Protein AF-A0A438JKM9-F1 (afdb_monomer_lite)

Radius of gyration: 29.22 Å; chains: 1; bounding box: 62×33×64 Å

pLDDT: mean 72.66, std 13.09, range [43.38, 95.38]

Organism: Vitis vinifera (NCBI:txid29760)

Sequence (78 aa):
MERYLKKDFDVQSKHSSEAALRRWRSAVTIVKNRRRRFRDVANLHMRSEAEKKKLKIQETTLKAETRLPWALCLRCGR

InterPro domains:
  IPR024750 Calcium-transporting P-type ATPase, N-terminal autoinhibitory domain [PF12515] (5-49)

Secondary structure (DSSP, 8-state):
-HHHHHHH-----SS--HHHHHHHHHHHHS-S-HHHHTTTTTTHHHHHHHHHHHHHHHHHHHHHHHH-TTT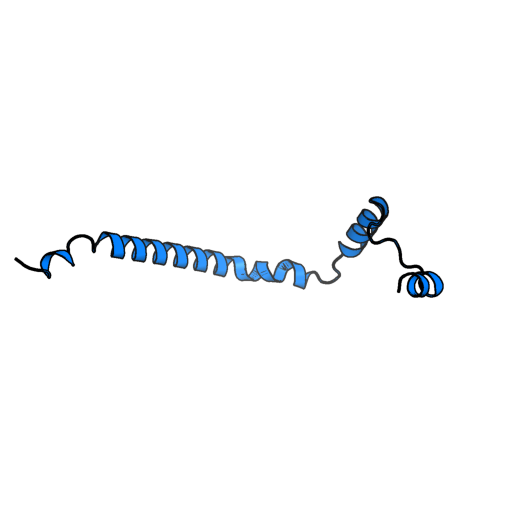TGGGS--

Structure (mmCIF, N/CA/C/O backbone):
data_AF-A0A438JKM9-F1
#
_entry.id   AF-A0A438JKM9-F1
#
loop_
_atom_site.group_PDB
_atom_site.id
_atom_site.type_symbol
_atom_site.label_atom_id
_atom_site.label_alt_id
_atom_site.label_comp_id
_atom_site.label_asym_id
_atom_site.label_entity_id
_atom_site.label_seq_id
_atom_site.pdbx_PDB_ins_code
_atom_site.Cartn_x
_atom_site.Cartn_y
_atom_site.Cartn_z
_atom_site.occupancy
_atom_site.B_iso_or_equiv
_atom_site.auth_seq_id
_atom_site.auth_comp_id
_atom_site.auth_asym_id
_atom_site.auth_atom_id
_atom_site.pdbx_PDB_model_num
ATOM 1 N N . MET A 1 1 ? 9.982 22.408 -27.813 1.00 61.91 1 MET A N 1
ATOM 2 C CA . MET A 1 1 ? 10.518 21.317 -26.971 1.00 61.91 1 MET A CA 1
ATOM 3 C C . MET A 1 1 ? 10.677 20.007 -27.746 1.00 61.91 1 MET A C 1
ATOM 5 O O . MET A 1 1 ? 11.761 19.446 -27.736 1.00 61.91 1 MET A O 1
ATOM 9 N N . GLU A 1 2 ? 9.656 19.540 -28.474 1.00 65.25 2 GLU A N 1
ATOM 10 C CA . GLU A 1 2 ? 9.671 18.220 -29.145 1.00 65.25 2 GLU A CA 1
ATOM 11 C C . GLU A 1 2 ? 10.806 17.998 -30.162 1.00 65.25 2 GLU A C 1
ATOM 13 O O . GLU A 1 2 ? 11.320 16.887 -30.265 1.00 65.25 2 GLU A O 1
ATOM 18 N N . ARG A 1 3 ? 11.237 19.040 -30.889 1.00 70.88 3 ARG A N 1
ATOM 19 C CA . ARG A 1 3 ? 12.335 18.935 -31.873 1.00 70.88 3 ARG A CA 1
ATOM 20 C C . ARG A 1 3 ? 13.707 18.662 -31.245 1.00 70.88 3 ARG A C 1
ATOM 22 O O . ARG A 1 3 ? 14.524 18.011 -31.877 1.00 70.88 3 ARG A O 1
ATOM 29 N N . TYR A 1 4 ? 13.946 19.160 -30.032 1.00 73.44 4 TYR A N 1
ATOM 30 C CA . TYR A 1 4 ? 15.198 18.948 -29.294 1.00 73.44 4 TYR A CA 1
ATOM 31 C C . TYR A 1 4 ? 15.276 17.505 -28.782 1.00 73.44 4 TYR A C 1
ATOM 33 O O . TYR A 1 4 ? 16.234 16.790 -29.048 1.00 73.44 4 TYR A O 1
ATOM 41 N N . LEU A 1 5 ? 14.185 17.036 -28.170 1.00 69.25 5 LEU A N 1
ATOM 42 C CA . LEU A 1 5 ? 14.064 15.667 -27.669 1.00 69.25 5 LEU A CA 1
ATOM 43 C C . LEU A 1 5 ? 14.242 14.617 -28.773 1.00 69.25 5 LEU A C 1
ATOM 45 O O . LEU A 1 5 ? 14.950 13.652 -28.549 1.00 69.25 5 LEU A O 1
ATOM 49 N N . LYS A 1 6 ? 13.661 14.816 -29.966 1.00 69.81 6 LYS A N 1
ATOM 50 C CA . LYS A 1 6 ? 13.788 13.868 -31.093 1.00 69.81 6 LYS A CA 1
ATOM 51 C C . LYS A 1 6 ? 15.170 13.832 -31.752 1.00 69.81 6 LYS A C 1
ATOM 53 O O . LYS A 1 6 ? 15.463 12.863 -32.442 1.00 69.81 6 LYS A O 1
ATOM 58 N N . LYS A 1 7 ? 15.964 14.901 -31.633 1.00 74.19 7 LYS A N 1
ATOM 59 C CA . LYS A 1 7 ? 17.257 15.014 -32.323 1.00 74.19 7 LYS A CA 1
ATOM 60 C C . LYS A 1 7 ? 18.383 14.362 -31.526 1.00 74.19 7 LYS A C 1
ATOM 62 O O . LYS A 1 7 ? 19.228 13.704 -32.120 1.00 74.19 7 LYS A O 1
ATOM 67 N N . ASP A 1 8 ? 18.340 14.512 -30.204 1.00 79.19 8 ASP A N 1
ATOM 68 C CA . ASP A 1 8 ? 19.419 14.070 -29.317 1.00 79.19 8 ASP A CA 1
ATOM 69 C C . ASP A 1 8 ? 19.064 12.791 -28.532 1.00 79.19 8 ASP A C 1
ATOM 71 O O . ASP A 1 8 ? 19.954 12.125 -28.007 1.00 79.19 8 ASP A O 1
ATOM 75 N N . PHE A 1 9 ? 17.779 12.408 -28.470 1.00 73.44 9 PHE A N 1
ATOM 76 C CA . PHE A 1 9 ? 17.314 11.241 -27.719 1.00 73.44 9 PHE A CA 1
ATOM 77 C C . PHE A 1 9 ? 16.330 10.387 -28.536 1.00 73.44 9 PHE A C 1
ATOM 79 O O . PHE A 1 9 ? 15.312 10.875 -29.028 1.00 73.44 9 PHE A O 1
ATOM 86 N N . ASP A 1 10 ? 16.574 9.076 -28.617 1.00 69.00 10 ASP A N 1
ATOM 87 C CA . ASP A 1 10 ? 15.593 8.113 -29.141 1.00 69.00 10 ASP A CA 1
ATOM 88 C C . ASP A 1 10 ? 14.501 7.843 -28.088 1.00 69.00 10 ASP A C 1
ATOM 90 O O . ASP A 1 10 ? 14.463 6.813 -27.410 1.00 69.00 10 ASP A O 1
ATOM 94 N N . VAL A 1 11 ? 13.642 8.842 -27.865 1.00 68.19 11 VAL A N 1
ATOM 95 C CA . VAL A 1 11 ? 12.544 8.748 -26.898 1.00 68.19 11 VAL A CA 1
ATOM 96 C C . VAL A 1 11 ? 11.370 8.031 -27.550 1.00 68.19 11 VAL A C 1
ATOM 98 O O . VAL A 1 11 ? 10.650 8.590 -28.379 1.00 68.19 11 VAL A O 1
ATOM 101 N N . GLN A 1 12 ? 11.148 6.787 -27.129 1.00 64.69 12 GLN A N 1
ATOM 102 C CA . GLN A 1 12 ? 9.982 6.002 -27.525 1.00 64.69 12 GLN A CA 1
ATOM 103 C C . GLN A 1 12 ? 8.678 6.741 -27.181 1.00 64.69 12 GLN A C 1
ATOM 105 O O . GLN A 1 12 ? 8.571 7.407 -26.149 1.00 64.69 12 GLN A O 1
ATOM 110 N N . SER A 1 13 ? 7.674 6.621 -28.056 1.00 69.25 13 SER A N 1
ATOM 111 C CA . SER A 1 13 ? 6.390 7.310 -27.884 1.00 69.25 13 SER A CA 1
ATOM 112 C C . SER A 1 13 ? 5.733 6.989 -26.530 1.00 69.25 13 SER A C 1
ATOM 114 O O . SER A 1 13 ? 5.863 5.883 -26.002 1.00 69.25 13 SER A O 1
ATOM 116 N N . LYS A 1 14 ? 4.990 7.959 -25.976 1.00 68.19 14 LYS A N 1
ATOM 117 C CA . LYS A 1 14 ? 4.341 7.865 -24.652 1.00 68.19 14 LYS A CA 1
ATOM 118 C C . LYS A 1 14 ? 3.419 6.641 -24.511 1.00 68.19 14 LYS A C 1
ATOM 120 O O . LYS A 1 14 ? 3.222 6.147 -23.403 1.00 68.19 14 LYS A O 1
ATOM 125 N N . HIS A 1 15 ? 2.888 6.138 -25.625 1.00 69.38 15 HIS A N 1
ATOM 126 C CA . HIS A 1 15 ? 2.064 4.935 -25.702 1.00 69.38 15 HIS A CA 1
ATOM 127 C C . HIS A 1 15 ? 2.831 3.831 -26.432 1.00 69.38 15 HIS A C 1
ATOM 129 O O . HIS A 1 15 ? 2.689 3.629 -27.634 1.00 69.38 15 HIS A O 1
ATOM 135 N N . SER A 1 16 ? 3.682 3.129 -25.685 1.00 70.88 16 SER A N 1
ATOM 136 C CA . SER A 1 16 ? 4.427 1.984 -26.206 1.00 70.88 16 SER A CA 1
ATOM 137 C C . SER A 1 16 ? 3.483 0.855 -26.639 1.00 70.88 16 SER A C 1
ATOM 139 O O . SER A 1 16 ? 2.404 0.686 -26.065 1.00 70.88 16 SER A O 1
ATOM 141 N N . SER A 1 17 ? 3.895 0.064 -27.633 1.00 84.00 17 SER A N 1
ATOM 142 C CA . SER A 1 17 ? 3.118 -1.087 -28.096 1.00 84.00 17 SER A CA 1
ATOM 143 C C . SER A 1 17 ? 2.876 -2.084 -26.959 1.00 84.00 17 SER A C 1
ATOM 145 O O . SER A 1 17 ? 3.674 -2.211 -26.024 1.00 84.00 17 SER A O 1
ATOM 147 N N . GLU A 1 18 ? 1.780 -2.839 -27.035 1.00 84.88 18 GLU A N 1
ATOM 148 C CA . GLU A 1 18 ? 1.423 -3.794 -25.980 1.00 84.88 18 GLU A CA 1
ATOM 149 C C . GLU A 1 18 ? 2.549 -4.813 -25.716 1.00 84.88 18 GLU A C 1
ATOM 151 O O . GLU A 1 18 ? 2.835 -5.161 -24.569 1.00 84.88 18 GLU A O 1
ATOM 156 N N . ALA A 1 19 ? 3.255 -5.234 -26.769 1.00 85.81 19 ALA A N 1
ATOM 157 C CA . ALA A 1 19 ? 4.399 -6.135 -26.675 1.00 85.81 19 ALA A CA 1
ATOM 158 C C . ALA A 1 19 ? 5.557 -5.535 -25.859 1.00 85.81 19 ALA A C 1
ATOM 160 O O . ALA A 1 19 ? 6.147 -6.220 -25.020 1.00 85.81 19 ALA A O 1
ATOM 161 N N . ALA A 1 20 ? 5.865 -4.253 -26.059 1.00 84.56 20 ALA A N 1
ATOM 162 C CA . ALA A 1 20 ? 6.889 -3.561 -25.289 1.00 84.56 20 ALA A CA 1
ATOM 163 C C . ALA A 1 20 ? 6.471 -3.411 -23.817 1.00 84.56 20 ALA A C 1
ATOM 165 O O . ALA A 1 20 ? 7.270 -3.697 -22.924 1.00 84.56 20 ALA A O 1
ATOM 166 N N . LEU A 1 21 ? 5.202 -3.094 -23.545 1.00 84.38 21 LEU A N 1
ATOM 167 C CA . LEU A 1 21 ? 4.662 -3.066 -22.181 1.00 84.38 21 LEU A CA 1
ATOM 168 C C . LEU A 1 21 ? 4.739 -4.438 -21.493 1.00 84.38 21 LEU A C 1
ATOM 170 O O . LEU A 1 21 ? 5.126 -4.520 -20.327 1.00 84.38 21 LEU A O 1
ATOM 174 N N . ARG A 1 22 ? 4.410 -5.530 -22.197 1.00 86.19 22 ARG A N 1
ATOM 175 C CA . ARG A 1 22 ? 4.523 -6.903 -21.667 1.00 86.19 22 ARG A CA 1
ATOM 176 C C . ARG A 1 22 ? 5.973 -7.270 -21.336 1.00 86.19 22 ARG A C 1
ATOM 178 O O . ARG A 1 22 ? 6.218 -7.847 -20.275 1.00 86.19 22 ARG A O 1
ATOM 185 N N . ARG A 1 23 ? 6.936 -6.897 -22.188 1.00 85.38 23 ARG A N 1
ATOM 186 C CA . ARG A 1 23 ? 8.378 -7.088 -21.935 1.00 85.38 23 ARG A CA 1
ATOM 187 C C . ARG A 1 23 ? 8.839 -6.314 -20.702 1.00 85.38 23 ARG A C 1
ATOM 189 O O . ARG A 1 23 ? 9.463 -6.901 -19.824 1.00 85.38 23 ARG A O 1
ATOM 196 N N . TRP A 1 24 ? 8.460 -5.041 -20.593 1.00 81.62 24 TRP A N 1
ATOM 197 C CA . TRP A 1 24 ? 8.761 -4.206 -19.427 1.00 81.62 24 TRP A CA 1
ATOM 198 C C . TRP A 1 24 ? 8.190 -4.786 -18.136 1.00 81.62 24 TRP A C 1
ATOM 200 O O . TRP A 1 24 ? 8.912 -4.921 -17.150 1.00 81.62 24 TRP A O 1
ATOM 210 N N . ARG A 1 25 ? 6.916 -5.196 -18.143 1.00 83.94 25 ARG A N 1
ATOM 211 C CA . ARG A 1 25 ? 6.298 -5.856 -16.987 1.00 83.94 25 ARG A CA 1
ATOM 212 C C . ARG A 1 25 ? 7.057 -7.121 -16.618 1.00 83.94 25 ARG A C 1
ATOM 214 O O . ARG A 1 25 ? 7.417 -7.267 -15.459 1.00 83.94 25 ARG A O 1
ATOM 221 N N . SER A 1 26 ? 7.370 -7.982 -17.581 1.00 79.44 26 SER A N 1
ATOM 222 C CA . SER A 1 26 ? 8.114 -9.227 -17.337 1.00 79.44 26 SER A CA 1
ATOM 223 C C . SER A 1 26 ? 9.505 -8.963 -16.743 1.00 79.44 26 SER A C 1
ATOM 225 O O . SER A 1 26 ? 9.888 -9.609 -15.770 1.00 79.44 26 SER A O 1
ATOM 227 N N . ALA A 1 27 ? 10.218 -7.951 -17.247 1.00 78.19 27 ALA A N 1
ATOM 228 C CA . ALA A 1 27 ? 11.530 -7.545 -16.744 1.00 78.19 27 ALA A CA 1
ATOM 229 C C . ALA A 1 27 ? 11.475 -6.974 -15.313 1.00 78.19 27 ALA A C 1
ATOM 231 O O . ALA A 1 27 ? 12.318 -7.297 -14.480 1.00 78.19 27 ALA A O 1
ATOM 232 N N . VAL A 1 28 ? 10.457 -6.167 -14.996 1.00 70.94 28 VAL A N 1
ATOM 233 C CA . VAL A 1 28 ? 10.265 -5.562 -13.662 1.00 70.94 28 VAL A CA 1
ATOM 234 C C . VAL A 1 28 ? 9.610 -6.541 -12.669 1.00 70.94 28 VAL A C 1
ATOM 236 O O . VAL A 1 28 ? 9.690 -6.353 -11.453 1.00 70.94 28 VAL A O 1
ATOM 239 N N . THR A 1 29 ? 9.007 -7.632 -13.157 1.00 64.12 29 THR A N 1
ATOM 240 C CA . THR A 1 29 ? 8.365 -8.663 -12.321 1.00 64.12 29 THR A CA 1
ATOM 241 C C . THR A 1 29 ? 9.380 -9.415 -11.463 1.00 64.12 29 THR A C 1
ATOM 243 O O . THR A 1 29 ? 9.027 -9.877 -10.379 1.00 64.12 29 THR A O 1
ATOM 246 N N . ILE A 1 30 ? 10.652 -9.506 -11.860 1.00 64.12 30 ILE A N 1
ATOM 247 C CA . ILE A 1 30 ? 11.702 -10.090 -11.015 1.00 64.12 30 ILE A CA 1
ATOM 248 C C . ILE A 1 30 ? 12.228 -9.005 -10.065 1.00 64.12 30 ILE A C 1
ATOM 250 O O . ILE A 1 30 ? 13.277 -8.395 -10.261 1.00 64.12 30 ILE A O 1
ATOM 254 N N . VAL A 1 31 ? 11.476 -8.742 -8.996 1.00 62.03 31 VAL A N 1
ATOM 255 C CA . VAL A 1 31 ? 11.931 -7.865 -7.911 1.00 62.03 31 VAL A CA 1
ATOM 256 C C . VAL A 1 31 ? 13.091 -8.572 -7.204 1.00 62.03 31 VAL A C 1
ATOM 258 O O . VAL A 1 31 ? 12.858 -9.478 -6.407 1.00 62.03 31 VAL A O 1
ATOM 261 N N . LYS A 1 32 ? 14.336 -8.130 -7.449 1.00 63.62 32 LYS A N 1
ATOM 262 C CA . LYS A 1 32 ? 15.573 -8.627 -6.795 1.00 63.62 32 LYS A CA 1
ATOM 263 C C . LYS A 1 32 ? 15.541 -8.581 -5.254 1.00 63.62 32 LYS A C 1
ATOM 265 O O . LYS A 1 32 ? 16.445 -9.083 -4.600 1.00 63.62 32 LYS A O 1
ATOM 270 N N . ASN A 1 33 ? 14.505 -7.998 -4.648 1.00 58.31 33 ASN A N 1
ATOM 271 C CA . ASN A 1 33 ? 14.364 -7.818 -3.208 1.00 58.31 33 ASN A CA 1
ATOM 272 C C . ASN A 1 33 ? 13.098 -8.505 -2.658 1.00 58.31 33 ASN A C 1
ATOM 274 O O . ASN A 1 33 ? 12.044 -7.884 -2.494 1.00 58.31 33 ASN A O 1
ATOM 278 N N . ARG A 1 34 ? 13.220 -9.795 -2.321 1.00 62.94 34 ARG A N 1
ATOM 279 C CA . ARG A 1 34 ? 12.144 -10.609 -1.722 1.00 62.94 34 ARG A CA 1
ATOM 280 C C . ARG A 1 34 ? 11.642 -10.048 -0.380 1.00 62.94 34 ARG A C 1
ATOM 282 O O . ARG A 1 34 ? 10.450 -10.142 -0.102 1.00 62.94 34 ARG A O 1
ATOM 289 N N . ARG A 1 35 ? 12.505 -9.394 0.418 1.00 61.78 35 ARG A N 1
ATOM 290 C CA . ARG A 1 35 ? 12.137 -8.777 1.715 1.00 61.78 35 ARG A CA 1
ATOM 291 C C . ARG A 1 35 ? 11.183 -7.587 1.556 1.00 61.78 35 ARG A C 1
ATOM 293 O O . ARG A 1 35 ? 10.357 -7.366 2.433 1.00 61.78 35 ARG A O 1
ATOM 300 N N . ARG A 1 36 ? 11.230 -6.850 0.436 1.00 68.75 36 ARG A N 1
ATOM 301 C CA . ARG A 1 36 ? 10.276 -5.752 0.170 1.00 68.75 36 ARG A CA 1
ATOM 302 C C . ARG A 1 36 ? 8.864 -6.226 -0.183 1.00 68.75 36 ARG A C 1
ATOM 304 O O . ARG A 1 36 ? 7.937 -5.455 0.031 1.00 68.75 36 ARG A O 1
ATOM 311 N N . ARG A 1 37 ? 8.682 -7.454 -0.688 1.00 67.75 37 ARG A N 1
ATOM 312 C CA . ARG A 1 37 ? 7.351 -7.993 -1.044 1.00 67.75 37 ARG A CA 1
ATOM 313 C C . ARG A 1 37 ? 6.505 -8.358 0.169 1.00 67.75 37 ARG A C 1
ATOM 315 O O . ARG A 1 37 ? 5.291 -8.239 0.122 1.00 67.75 37 ARG A O 1
ATOM 322 N N . PHE A 1 38 ? 7.152 -8.775 1.251 1.00 61.34 38 PHE A N 1
ATOM 323 C CA . PHE A 1 38 ? 6.477 -9.276 2.446 1.00 61.34 38 PHE A CA 1
ATOM 324 C C . PHE A 1 38 ? 6.553 -8.308 3.629 1.00 61.34 38 PHE A C 1
ATOM 326 O O . PHE A 1 38 ? 6.383 -8.719 4.773 1.00 61.34 38 PHE A O 1
ATOM 333 N N . ARG A 1 39 ? 6.796 -7.015 3.369 1.00 66.69 39 ARG A N 1
ATOM 334 C CA . ARG A 1 39 ? 6.907 -5.993 4.423 1.00 66.69 39 ARG A CA 1
ATOM 335 C C . ARG A 1 39 ? 5.631 -5.895 5.272 1.00 66.69 39 ARG A C 1
ATOM 337 O O . ARG A 1 39 ? 5.717 -5.669 6.472 1.00 66.69 39 ARG A O 1
ATOM 344 N N . ASP A 1 40 ? 4.486 -6.175 4.655 1.00 62.75 40 ASP A N 1
ATOM 345 C CA . ASP A 1 40 ? 3.168 -6.156 5.292 1.00 62.75 40 ASP A CA 1
ATOM 346 C C . ASP A 1 40 ? 2.720 -7.516 5.851 1.00 62.75 40 ASP A C 1
ATOM 348 O O . ASP A 1 40 ? 1.724 -7.576 6.570 1.00 62.75 40 ASP A O 1
ATOM 352 N N . VAL A 1 41 ? 3.441 -8.608 5.567 1.00 66.94 41 VAL A N 1
ATOM 353 C CA . VAL A 1 41 ? 3.056 -9.951 6.044 1.00 66.94 41 VAL A CA 1
ATOM 354 C C . VAL A 1 41 ? 3.372 -10.137 7.525 1.00 66.94 41 VAL A C 1
ATOM 356 O O . VAL A 1 41 ? 2.607 -10.779 8.238 1.00 66.94 41 VAL A O 1
ATOM 359 N N . ALA A 1 42 ? 4.441 -9.511 8.023 1.00 65.75 42 ALA A N 1
ATOM 360 C CA . ALA A 1 42 ? 4.795 -9.565 9.443 1.00 65.75 42 ALA A CA 1
ATOM 361 C C . ALA A 1 42 ? 3.706 -8.968 10.360 1.00 65.75 42 ALA A C 1
ATOM 363 O O . ALA A 1 42 ? 3.589 -9.362 11.515 1.00 65.75 42 ALA A O 1
ATOM 364 N N . ASN A 1 43 ? 2.876 -8.058 9.840 1.00 75.25 43 ASN A N 1
ATOM 365 C CA . ASN A 1 43 ? 1.915 -7.287 10.631 1.00 75.25 43 ASN A CA 1
ATOM 366 C C . ASN A 1 43 ? 0.452 -7.725 10.434 1.00 75.25 43 ASN A C 1
ATOM 368 O O . ASN A 1 43 ? -0.458 -7.005 10.847 1.00 75.25 43 ASN A O 1
ATOM 372 N N . LEU A 1 44 ? 0.195 -8.889 9.824 1.00 79.94 44 LEU A N 1
ATOM 373 C CA . LEU A 1 44 ? -1.174 -9.377 9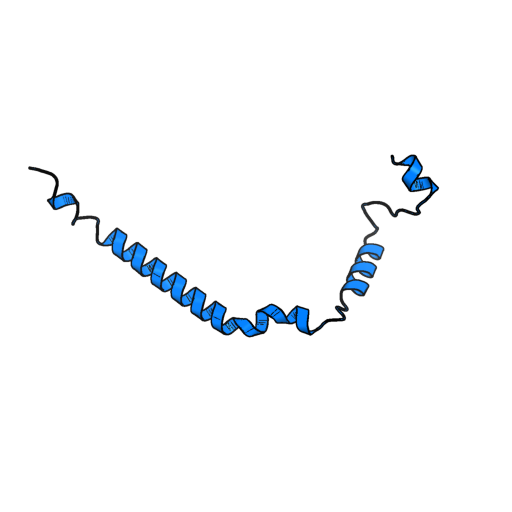.584 1.00 79.94 44 LEU A CA 1
ATOM 374 C C . LEU A 1 44 ? -1.959 -9.575 10.886 1.00 79.94 44 LEU A C 1
ATOM 376 O O . LEU A 1 44 ? -3.109 -9.151 10.988 1.00 79.94 44 LEU A O 1
ATOM 380 N N . HIS A 1 45 ? -1.314 -10.147 11.905 1.00 85.38 45 HIS A N 1
ATOM 381 C CA . HIS A 1 45 ? -1.937 -10.345 13.211 1.00 85.38 45 HIS A CA 1
ATOM 382 C C . HIS A 1 45 ? -2.327 -9.007 13.859 1.00 85.38 45 HIS A C 1
ATOM 384 O O . HIS A 1 45 ? -3.468 -8.823 14.279 1.00 85.38 45 HIS A O 1
ATOM 390 N N . MET A 1 46 ? -1.419 -8.025 13.842 1.00 88.06 46 MET A N 1
ATOM 391 C CA . MET A 1 46 ? -1.676 -6.689 14.390 1.00 88.06 46 MET A CA 1
ATOM 392 C C . MET A 1 46 ? -2.793 -5.947 13.645 1.00 88.06 46 MET A C 1
ATOM 394 O O . MET A 1 46 ? -3.568 -5.230 14.274 1.00 88.06 46 MET A O 1
ATOM 398 N N . ARG A 1 47 ? -2.902 -6.126 12.321 1.00 87.19 47 ARG A N 1
ATOM 399 C CA . ARG A 1 47 ? -3.993 -5.552 11.516 1.00 87.19 47 ARG A CA 1
ATOM 400 C C . ARG A 1 47 ? -5.351 -6.137 11.899 1.00 87.19 47 ARG A C 1
ATOM 402 O O . ARG A 1 47 ? -6.265 -5.366 12.169 1.00 87.19 47 ARG A O 1
ATOM 409 N N . SER A 1 48 ? -5.448 -7.462 12.012 1.00 90.88 48 SER A N 1
ATOM 410 C CA . SER A 1 48 ? -6.668 -8.143 12.473 1.00 90.88 48 SER A CA 1
ATOM 411 C C . SER A 1 48 ? -7.099 -7.647 13.858 1.00 90.88 48 SER A C 1
ATOM 413 O O . SER A 1 48 ? -8.258 -7.301 14.076 1.00 90.88 48 SER A O 1
ATOM 415 N N . GLU A 1 49 ? -6.163 -7.554 14.805 1.00 93.94 49 GLU A N 1
ATOM 416 C CA . GLU A 1 49 ? -6.470 -7.052 16.150 1.00 93.94 49 GLU A CA 1
ATOM 417 C C . GLU A 1 49 ? -6.886 -5.571 16.148 1.00 93.94 49 GLU A C 1
ATOM 419 O O . GLU A 1 49 ? -7.785 -5.170 16.891 1.00 93.94 49 GLU A O 1
ATOM 424 N N . ALA A 1 50 ? -6.282 -4.742 15.293 1.00 94.06 50 ALA A N 1
ATOM 425 C CA . ALA A 1 50 ? -6.677 -3.345 15.139 1.00 94.06 50 ALA A CA 1
ATOM 426 C C . ALA A 1 50 ? -8.086 -3.195 14.539 1.00 94.06 50 ALA A C 1
ATOM 428 O O . ALA A 1 50 ? -8.843 -2.331 14.981 1.00 94.06 50 ALA A O 1
ATOM 429 N N . GLU A 1 51 ? -8.465 -4.032 13.572 1.00 94.44 51 GLU A N 1
ATOM 430 C CA . GLU A 1 51 ? -9.814 -4.045 12.991 1.00 94.44 51 GLU A CA 1
ATOM 431 C C . GLU A 1 51 ? -10.874 -4.430 14.024 1.00 94.44 51 GLU A C 1
ATOM 433 O O . GLU A 1 51 ? -11.862 -3.713 14.180 1.00 94.44 51 GLU A O 1
ATOM 438 N N . LYS A 1 52 ? -10.625 -5.476 14.822 1.00 95.38 52 LYS A N 1
ATOM 439 C CA . LYS A 1 52 ? -11.514 -5.857 15.933 1.00 95.38 52 LYS A CA 1
ATOM 440 C C . LYS A 1 52 ? -11.718 -4.708 16.924 1.00 95.38 52 LYS A C 1
ATOM 442 O 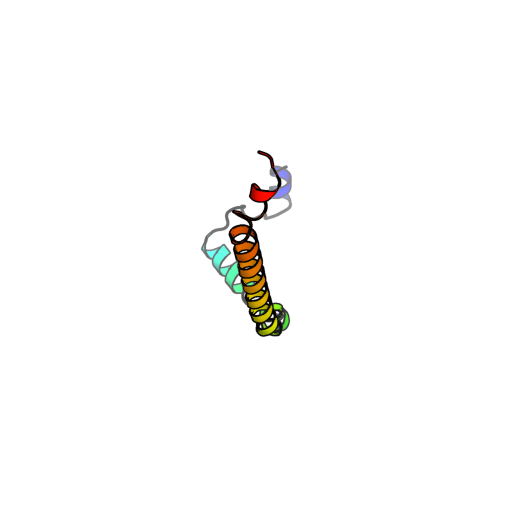O . LYS A 1 52 ? -12.841 -4.444 17.350 1.00 95.38 52 LYS A O 1
ATOM 447 N N . LYS A 1 53 ? -10.642 -3.992 17.276 1.00 94.56 53 LYS A N 1
ATOM 448 C CA . LYS A 1 53 ? -10.717 -2.822 18.170 1.00 94.56 53 LYS A CA 1
ATOM 449 C C . LYS A 1 53 ? -11.546 -1.690 17.563 1.00 94.56 53 LYS A C 1
ATOM 451 O O . LYS A 1 53 ? -12.360 -1.107 18.273 1.00 94.56 53 LYS A O 1
ATOM 456 N N . LYS A 1 54 ? -11.381 -1.403 16.267 1.00 94.12 54 LYS A N 1
ATOM 457 C CA . LYS A 1 54 ? -12.179 -0.388 15.559 1.00 94.12 54 LYS A CA 1
ATOM 458 C C . LYS A 1 54 ? -13.670 -0.721 15.583 1.00 94.12 54 L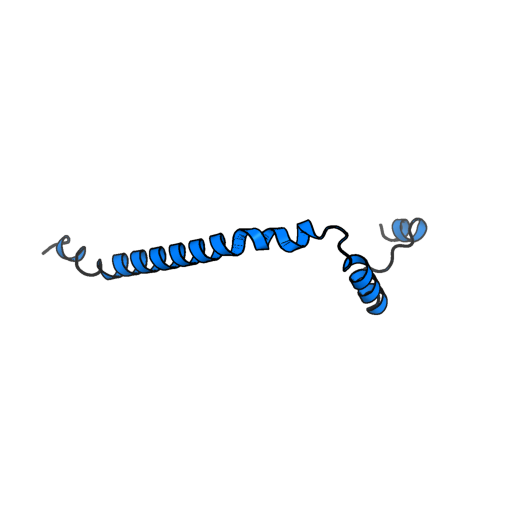YS A C 1
ATOM 460 O O . LYS A 1 54 ? -14.458 0.148 15.940 1.00 94.12 54 LYS A O 1
ATOM 465 N N . LEU A 1 55 ? -14.038 -1.966 15.276 1.00 93.75 55 LEU A N 1
ATOM 466 C CA . LEU A 1 55 ? -15.433 -2.420 15.304 1.00 93.75 55 LEU A CA 1
ATOM 467 C C . LEU A 1 55 ? -16.038 -2.298 16.707 1.00 93.75 55 LEU A C 1
ATOM 469 O O . LEU A 1 55 ? -17.123 -1.749 16.867 1.00 93.75 55 LEU A O 1
ATOM 473 N N . LYS A 1 56 ? -15.297 -2.714 17.743 1.00 93.19 56 LYS A N 1
ATOM 474 C CA . LYS A 1 56 ? -15.747 -2.590 19.136 1.00 93.19 56 LYS A CA 1
ATOM 475 C C . LYS A 1 56 ? -16.003 -1.134 19.534 1.00 93.19 56 LYS A C 1
ATOM 477 O O . LYS A 1 56 ? -17.005 -0.852 20.182 1.00 93.19 56 LYS A O 1
ATOM 482 N N . ILE A 1 57 ? -15.116 -0.217 19.141 1.00 92.00 57 ILE A N 1
ATOM 483 C CA . ILE A 1 57 ? -15.286 1.218 19.408 1.00 92.00 57 ILE A CA 1
ATOM 484 C C . ILE A 1 57 ? -16.522 1.748 18.672 1.00 92.00 57 ILE A C 1
ATOM 486 O O . ILE A 1 57 ? -17.368 2.371 19.306 1.00 92.00 57 ILE A O 1
ATOM 490 N N . GLN A 1 58 ? -16.680 1.434 17.382 1.00 87.56 58 GLN A N 1
ATOM 491 C CA . GLN A 1 58 ? -17.852 1.839 16.597 1.00 87.56 58 GLN A CA 1
ATOM 492 C C . GLN A 1 58 ? -19.160 1.356 17.230 1.00 87.56 58 GLN A C 1
ATOM 494 O O . GLN A 1 58 ? -20.074 2.153 17.421 1.00 87.56 58 GLN A O 1
ATOM 499 N N . GLU A 1 59 ? -19.240 0.090 17.645 1.00 85.25 59 GLU A N 1
ATOM 500 C CA . GLU A 1 59 ? -20.417 -0.420 18.350 1.00 85.25 59 GLU A CA 1
ATOM 501 C C . GLU A 1 59 ? -20.706 0.344 19.644 1.00 85.25 59 GLU A C 1
ATOM 503 O O . GLU A 1 59 ? -21.866 0.615 19.951 1.00 85.25 59 GLU A O 1
ATOM 508 N N . THR A 1 60 ? -19.676 0.679 20.428 1.00 83.25 60 THR A N 1
ATOM 509 C CA . THR A 1 60 ? -19.867 1.428 21.677 1.00 83.25 60 THR A CA 1
ATOM 510 C C . THR A 1 60 ? -20.320 2.862 21.433 1.00 83.25 60 THR A C 1
ATOM 512 O O . THR A 1 60 ? -21.189 3.337 22.158 1.00 83.25 60 THR A O 1
ATOM 515 N N . THR A 1 61 ? -19.795 3.530 20.403 1.00 78.69 61 THR A N 1
ATOM 516 C CA . THR A 1 61 ? -20.199 4.889 20.023 1.00 78.69 61 THR A CA 1
ATOM 517 C C . THR A 1 61 ? -21.655 4.911 19.561 1.00 78.69 61 THR A C 1
ATOM 519 O O . THR A 1 61 ? -22.448 5.689 20.085 1.00 78.69 61 THR A O 1
ATOM 522 N N . LEU A 1 62 ? -22.046 3.974 18.691 1.00 73.00 62 LEU A N 1
ATOM 523 C CA . LEU A 1 62 ? -23.426 3.848 18.212 1.00 73.00 62 LEU A CA 1
ATOM 524 C C . LEU A 1 62 ? -24.403 3.496 19.350 1.00 73.00 62 LEU A C 1
ATOM 526 O O . LEU A 1 62 ? -25.512 4.028 19.425 1.00 73.00 62 LEU A O 1
ATOM 530 N N . LYS A 1 63 ? -23.999 2.628 20.289 1.00 72.50 63 LYS A N 1
ATOM 531 C CA . LYS A 1 63 ? -24.792 2.295 21.490 1.00 72.50 63 LYS A CA 1
ATOM 532 C C . LYS A 1 63 ? -24.914 3.472 22.465 1.00 72.50 63 LYS A C 1
ATOM 534 O O . LYS A 1 63 ? -25.920 3.576 23.163 1.00 72.50 63 LYS A O 1
ATOM 539 N N . ALA A 1 64 ? -23.907 4.341 22.546 1.00 67.88 64 ALA A N 1
ATOM 540 C CA . ALA A 1 64 ? -23.946 5.537 23.384 1.00 67.88 64 ALA A CA 1
ATOM 541 C C . ALA A 1 64 ? -24.892 6.600 22.805 1.00 67.88 64 ALA A C 1
ATOM 543 O O . ALA A 1 64 ? -25.728 7.125 23.538 1.00 67.88 64 ALA A O 1
ATOM 544 N N . GLU A 1 65 ? -24.837 6.847 21.495 1.00 62.22 65 GLU A N 1
ATOM 545 C CA . GLU A 1 65 ? -25.761 7.760 20.804 1.00 62.22 65 GLU A CA 1
ATOM 546 C C . GLU A 1 65 ? -27.217 7.277 20.896 1.00 62.22 65 GLU A C 1
ATOM 548 O O . GLU A 1 65 ? -28.114 8.053 21.217 1.00 62.22 65 GLU A O 1
ATOM 553 N N . THR A 1 66 ? -27.456 5.973 20.727 1.00 59.28 66 THR A N 1
ATOM 554 C CA . THR A 1 66 ? -28.800 5.368 20.843 1.00 59.28 66 THR A CA 1
ATOM 555 C C . THR A 1 66 ? -29.306 5.203 22.280 1.00 59.28 66 THR A C 1
ATOM 557 O O . THR A 1 66 ? -30.502 4.992 22.473 1.00 59.28 66 THR A O 1
ATOM 560 N N . ARG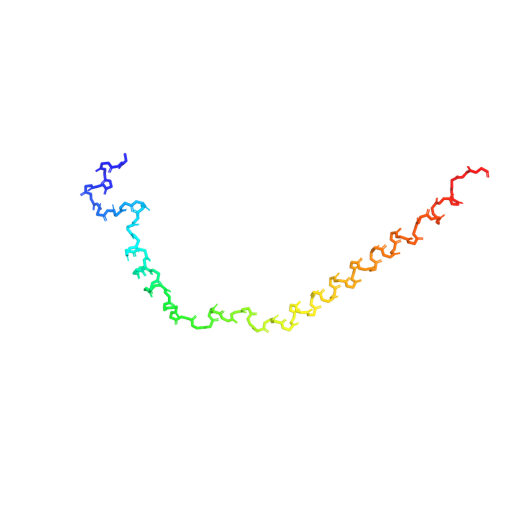 A 1 67 ? -28.454 5.342 23.309 1.00 57.44 67 ARG A N 1
ATOM 561 C CA . ARG A 1 67 ? -28.868 5.430 24.729 1.00 57.44 67 ARG A CA 1
ATOM 562 C C . ARG A 1 67 ? -29.189 6.852 25.191 1.00 57.44 67 ARG A C 1
ATOM 564 O O . ARG A 1 67 ? -29.852 7.016 26.213 1.00 57.44 67 ARG A O 1
ATOM 571 N N . LEU A 1 68 ? -28.768 7.864 24.438 1.00 55.94 68 LEU A N 1
ATOM 572 C CA . LEU A 1 68 ? -29.068 9.275 24.677 1.00 55.94 68 LEU A CA 1
ATOM 573 C C . LEU A 1 68 ? -30.332 9.867 23.988 1.00 55.94 68 LEU A C 1
ATOM 575 O O . LEU A 1 68 ? -30.432 11.091 23.991 1.00 55.94 68 LEU A O 1
ATOM 579 N N . PRO A 1 69 ? -31.341 9.130 23.462 1.00 57.31 69 PRO A N 1
ATOM 580 C CA . 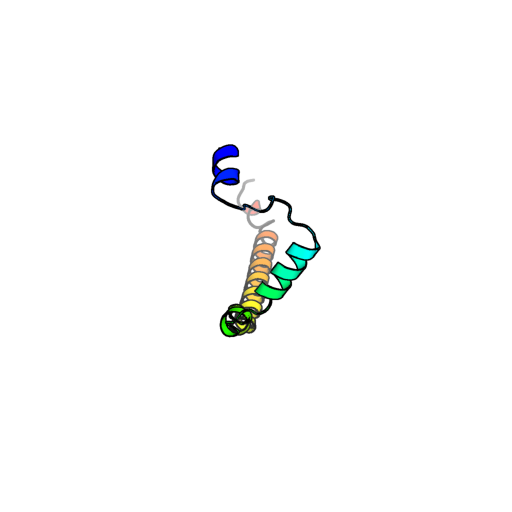PRO A 1 69 ? -32.521 9.782 22.888 1.00 57.31 69 PRO A CA 1
ATOM 581 C C . PRO A 1 69 ? -33.474 10.384 23.932 1.00 57.31 69 PRO A C 1
ATOM 583 O O . PRO A 1 69 ? -34.201 11.315 23.608 1.00 57.31 69 PRO A O 1
ATOM 586 N N . TRP A 1 70 ? -33.489 9.896 25.183 1.00 51.50 70 TRP A N 1
ATOM 587 C CA . TRP A 1 70 ? -34.452 10.356 26.205 1.00 51.50 70 TRP A CA 1
ATOM 588 C C . TRP A 1 70 ? -33.818 11.057 27.419 1.00 51.50 70 TRP A C 1
ATOM 590 O O . TRP A 1 70 ? -34.464 11.893 28.049 1.00 51.50 70 TRP A O 1
ATOM 600 N N . ALA A 1 71 ? -32.543 10.798 27.733 1.00 52.78 71 ALA A N 1
ATOM 601 C CA . ALA A 1 71 ? -31.887 11.368 28.919 1.00 52.78 71 ALA A CA 1
ATOM 602 C C . ALA A 1 71 ? -31.559 12.875 28.800 1.00 52.78 71 ALA A C 1
ATOM 604 O O . ALA A 1 71 ? -31.388 13.549 29.815 1.00 52.78 71 ALA A O 1
ATOM 605 N N . LEU A 1 72 ? -31.517 13.424 27.578 1.00 53.94 72 LEU A N 1
ATOM 606 C CA . LEU A 1 72 ? -31.405 14.869 27.321 1.00 53.94 72 LEU A CA 1
ATOM 607 C C . LEU A 1 72 ? -32.770 15.582 27.258 1.00 53.94 72 LEU A C 1
ATOM 609 O O . LEU A 1 72 ? -32.814 16.805 27.360 1.00 53.94 72 LEU A O 1
ATOM 613 N N . CYS A 1 73 ? -33.885 14.845 27.158 1.00 52.62 73 CYS A N 1
ATOM 614 C CA . CYS A 1 73 ? -35.233 15.423 27.109 1.00 52.62 73 CYS A CA 1
ATOM 615 C C . CYS A 1 73 ? -35.756 15.832 28.503 1.00 52.62 73 CYS A C 1
ATOM 617 O O . CYS A 1 73 ? -36.495 16.802 28.623 1.00 52.62 73 CYS A O 1
ATOM 619 N N . LEU A 1 74 ? -35.292 15.197 29.587 1.00 53.78 74 LEU A N 1
ATOM 620 C CA . LEU A 1 74 ? -35.728 15.517 30.959 1.00 53.78 74 LEU A CA 1
ATOM 621 C C . LEU A 1 74 ? -35.070 16.769 31.573 1.00 53.78 74 LEU A C 1
ATOM 623 O O . LEU A 1 74 ? -35.274 17.051 32.751 1.00 53.78 74 LEU A O 1
ATOM 627 N N . ARG A 1 75 ? -34.270 17.526 30.808 1.00 54.56 75 ARG A N 1
ATOM 628 C CA . ARG A 1 75 ? -33.578 18.731 31.305 1.00 54.56 75 ARG A CA 1
ATOM 629 C C . ARG A 1 75 ? -34.016 20.038 30.633 1.00 54.56 75 ARG A C 1
ATOM 631 O O . ARG A 1 75 ? -33.466 21.084 30.960 1.00 54.56 75 ARG A O 1
ATOM 638 N N . CYS A 1 76 ? -35.018 20.007 29.749 1.00 50.91 76 CYS A N 1
ATOM 639 C CA . CYS A 1 76 ? -35.585 21.207 29.127 1.00 50.91 76 CYS A CA 1
ATOM 640 C C . CYS A 1 76 ? -37.118 21.258 29.295 1.00 50.91 76 CYS A C 1
ATOM 642 O O . CYS A 1 76 ? -37.870 20.854 28.418 1.00 50.91 76 CYS A O 1
ATOM 644 N N . GLY A 1 77 ? -37.538 21.742 30.469 1.00 58.69 77 GLY A N 1
ATOM 645 C CA . GLY A 1 77 ? -38.711 22.595 30.702 1.00 58.69 77 GLY A CA 1
ATOM 646 C C . GLY A 1 77 ? -40.110 22.127 30.284 1.00 58.69 77 GLY A C 1
ATOM 647 O O . GLY A 1 77 ? -40.534 22.376 29.154 1.00 58.69 77 GLY A O 1
ATOM 648 N N . ARG A 1 78 ? -40.905 21.687 31.266 1.00 43.38 78 ARG A N 1
ATOM 649 C CA . ARG A 1 78 ? -42.142 22.385 31.654 1.00 43.38 78 ARG A CA 1
ATOM 650 C C . ARG A 1 78 ? -42.575 21.993 33.062 1.00 43.38 78 ARG A C 1
ATOM 652 O O . ARG A 1 78 ? -42.397 20.805 33.402 1.00 43.38 78 ARG A O 1
#

Foldseek 3Di:
DVVVCVPPHPDDDPDDDPVVVVVVCVVVVPPVDPCVVCVPVVCPVVVVVVVVVVVVVVVVVVVVVVVPPPPVVVPDDD